Protein AF-A0A7U9T0L5-F1 (afdb_monomer)

Nearest PDB structures (foldseek):
  3fdg-assembly1_A  TM=8.791E-01  e=2.068E-03  Cereibacter sphaeroides 2.4.1
  3fdg-assembly1_B  TM=8.779E-01  e=5.090E-03  Cereibacter sphaeroides 2.4.1
  3ly0-assembly1_A  TM=8.665E-01  e=7.021E-03  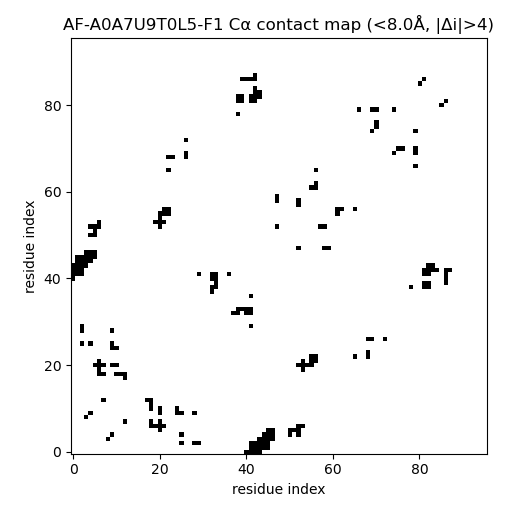Cereibacter sphaeroides 2.4.1
  2rag-assembly1_A  TM=9.110E-01  e=9.814E-02  Caulobacter vibrioides CB15
  5w3z-assembly2_B  TM=6.930E-01  e=1.560E+00  Saccharolobus solfataricus

Mean predicted aligned error: 2.47 Å

Sequence (96 aa):
MGLNYCADFLEEVPVLEKNPGTVAAVVRHARHIADVGGIEVLGLGSDFDGIDTHEELPGAQSMERLWEELHRAGFTQGQLDKIFYENVLRLYRDTL

Solvent-accessible surface area (backbone atoms only — not comparable to full-atom values): 5627 Å² total; per-residue (Å²): 88,58,50,62,62,43,24,78,80,57,52,92,66,63,90,93,57,82,64,68,46,50,61,67,40,54,43,53,49,53,48,51,48,31,73,75,65,34,64,75,44,40,26,73,32,59,52,79,96,75,53,78,63,27,88,70,48,70,48,81,87,31,51,64,59,54,51,50,52,36,40,76,70,69,45,49,70,75,55,47,47,26,28,75,43,49,33,53,53,49,51,48,70,78,74,108

Secondary structure (DSSP, 8-state):
-EEP--HHHH----TTPPP---HHHHHHHHHHHHHHH-GGG-EE---TTTS--BTTB-SGGGHHHHHHHHHHTT--HHHHHIIIIIHHHHHHHHH-

pLDDT: mean 96.81, std 2.26, range [87.88, 98.81]

Structure (mmCIF, N/CA/C/O backbone):
data_AF-A0A7U9T0L5-F1
#
_entry.id   AF-A0A7U9T0L5-F1
#
loop_
_atom_site.group_PDB
_atom_site.id
_atom_site.type_symbol
_atom_site.label_atom_id
_atom_site.label_alt_id
_atom_site.label_comp_id
_atom_site.label_asym_id
_atom_site.label_entity_id
_atom_site.label_seq_id
_atom_site.pdbx_PDB_ins_code
_atom_site.Cartn_x
_atom_site.Cartn_y
_atom_site.Cartn_z
_atom_site.occupancy
_atom_site.B_iso_or_equiv
_atom_site.auth_seq_id
_atom_site.auth_comp_id
_atom_site.auth_asym_id
_atom_site.auth_atom_id
_atom_site.pdbx_PDB_model_num
ATOM 1 N N . MET A 1 1 ? -7.816 -7.566 4.731 1.00 93.56 1 MET A N 1
ATOM 2 C CA . MET A 1 1 ? -6.848 -7.983 3.697 1.00 93.56 1 MET A CA 1
ATOM 3 C C . MET A 1 1 ? -5.552 -7.233 3.945 1.00 93.56 1 MET A C 1
ATOM 5 O O . MET A 1 1 ? -5.619 -6.027 4.130 1.00 93.56 1 MET A O 1
ATOM 9 N N . GLY A 1 2 ? -4.412 -7.925 3.989 1.00 97.38 2 GLY A N 1
ATOM 10 C CA . GLY A 1 2 ? -3.094 -7.280 3.989 1.00 97.38 2 GLY A CA 1
ATOM 11 C C . GLY A 1 2 ? -2.559 -7.198 2.561 1.00 97.38 2 GLY A C 1
ATOM 12 O O . GLY A 1 2 ? -2.534 -8.220 1.879 1.00 97.38 2 GLY A O 1
ATOM 13 N N . LEU A 1 3 ? -2.184 -6.006 2.098 1.00 98.06 3 LEU A N 1
ATOM 14 C CA . LEU A 1 3 ? -1.589 -5.808 0.775 1.00 98.06 3 LEU A CA 1
ATOM 15 C C . LEU A 1 3 ? -0.108 -6.212 0.788 1.00 98.06 3 LEU A C 1
ATOM 17 O O . LEU A 1 3 ? 0.679 -5.589 1.501 1.00 98.06 3 LEU A O 1
ATOM 21 N N . ASN A 1 4 ? 0.238 -7.231 -0.003 1.00 97.69 4 ASN A N 1
ATOM 22 C CA . ASN A 1 4 ? 1.601 -7.746 -0.168 1.00 97.69 4 ASN A CA 1
ATOM 23 C C . ASN A 1 4 ? 2.413 -6.882 -1.150 1.00 97.69 4 ASN A C 1
ATOM 25 O O . ASN A 1 4 ? 1.856 -6.358 -2.114 1.00 97.69 4 ASN A O 1
ATOM 29 N N . TYR A 1 5 ? 3.711 -6.698 -0.883 1.00 97.44 5 TYR A N 1
ATOM 30 C CA . TYR A 1 5 ? 4.605 -5.848 -1.684 1.00 97.44 5 TYR A CA 1
ATOM 31 C C . TYR A 1 5 ? 5.407 -6.627 -2.740 1.00 97.44 5 TYR A C 1
ATOM 33 O O . TYR A 1 5 ? 6.206 -6.034 -3.463 1.00 97.44 5 TYR A O 1
ATOM 41 N N . CYS A 1 6 ? 5.203 -7.942 -2.850 1.00 96.44 6 CYS A N 1
ATOM 42 C CA . CYS A 1 6 ? 5.824 -8.787 -3.862 1.00 96.44 6 CYS A CA 1
ATOM 43 C C . CYS A 1 6 ? 5.440 -8.301 -5.258 1.00 96.44 6 CYS A C 1
ATOM 45 O O . CYS A 1 6 ? 4.261 -8.281 -5.615 1.00 96.44 6 CYS A O 1
ATOM 47 N N . ALA A 1 7 ? 6.444 -7.936 -6.054 1.00 96.19 7 ALA A N 1
ATOM 48 C CA . ALA A 1 7 ? 6.244 -7.390 -7.389 1.00 96.19 7 ALA A CA 1
ATOM 49 C C . ALA A 1 7 ? 5.390 -8.323 -8.271 1.00 96.19 7 ALA A C 1
ATOM 51 O O . ALA A 1 7 ? 4.466 -7.860 -8.940 1.00 96.19 7 ALA A O 1
ATOM 52 N N . ASP A 1 8 ? 5.613 -9.636 -8.170 1.00 95.12 8 ASP A N 1
ATOM 53 C CA . ASP A 1 8 ? 4.906 -10.668 -8.940 1.00 95.12 8 ASP A CA 1
ATOM 54 C C . ASP A 1 8 ? 3.409 -10.792 -8.597 1.00 95.12 8 ASP A C 1
ATOM 56 O O . ASP A 1 8 ? 2.646 -11.372 -9.367 1.00 95.12 8 ASP A O 1
ATOM 60 N N . PHE A 1 9 ? 2.955 -10.234 -7.469 1.00 95.88 9 PHE A N 1
ATOM 61 C CA . PHE A 1 9 ? 1.526 -10.141 -7.138 1.00 95.88 9 PHE A CA 1
ATOM 62 C C . PHE A 1 9 ? 0.886 -8.834 -7.619 1.00 95.88 9 PHE A C 1
ATOM 64 O O . PHE A 1 9 ? -0.340 -8.703 -7.599 1.00 95.88 9 PHE A O 1
ATOM 71 N N . LEU A 1 10 ? 1.699 -7.857 -8.024 1.00 96.31 10 LEU A N 1
ATOM 72 C CA . LEU A 1 10 ? 1.254 -6.497 -8.310 1.00 96.31 10 LEU A CA 1
ATOM 73 C C . LEU A 1 10 ? 1.156 -6.204 -9.806 1.00 96.31 10 LEU A C 1
ATOM 75 O O . LEU A 1 10 ? 0.260 -5.465 -10.222 1.00 96.31 10 LEU A O 1
ATOM 79 N N . GLU A 1 11 ? 2.047 -6.767 -10.617 1.00 95.06 11 GLU A N 1
ATOM 80 C CA . GLU A 1 11 ? 2.006 -6.615 -12.071 1.00 95.06 11 GLU A CA 1
ATOM 81 C C . GLU A 1 11 ? 2.287 -7.929 -12.794 1.00 95.06 11 GLU A C 1
ATOM 83 O O . GLU A 1 11 ? 3.093 -8.748 -12.355 1.00 95.06 11 GLU A O 1
ATOM 88 N N . GLU A 1 12 ? 1.638 -8.094 -13.943 1.00 94.06 12 GLU A N 1
ATOM 89 C CA . GLU A 1 12 ? 1.951 -9.162 -14.881 1.00 94.06 12 GLU A CA 1
ATOM 90 C C . GLU A 1 12 ? 3.101 -8.719 -15.788 1.00 94.06 12 GLU A C 1
ATOM 92 O O . GLU A 1 12 ? 3.047 -7.656 -16.409 1.00 94.06 12 GLU A O 1
ATOM 97 N N . VAL A 1 13 ? 4.127 -9.559 -15.893 1.00 93.56 13 VAL A N 1
ATOM 98 C CA . VAL A 1 13 ? 5.249 -9.386 -16.822 1.00 93.56 13 VAL A CA 1
ATOM 99 C C . VAL A 1 13 ? 5.379 -10.624 -17.712 1.00 93.56 13 VAL A C 1
ATOM 101 O O . VAL A 1 13 ? 4.883 -11.697 -17.347 1.00 93.56 13 VAL A O 1
ATOM 104 N N . PRO A 1 14 ? 6.013 -10.518 -18.895 1.00 95.19 14 PRO A N 1
ATOM 105 C CA . PRO A 1 14 ? 6.270 -11.677 -19.736 1.00 95.19 14 PRO A CA 1
ATOM 106 C C . PRO A 1 14 ? 7.000 -12.795 -18.984 1.00 95.19 14 PRO A C 1
ATOM 108 O O . PRO A 1 14 ? 7.829 -12.565 -18.104 1.00 95.19 14 PRO A O 1
ATOM 111 N N . VAL A 1 15 ? 6.704 -14.037 -19.363 1.00 87.88 15 VAL A N 1
ATOM 112 C CA . VAL A 1 15 ? 7.331 -15.223 -18.771 1.00 87.88 15 VAL A CA 1
ATOM 113 C C . VAL A 1 15 ? 8.856 -15.134 -18.937 1.00 87.88 15 VAL A C 1
ATOM 115 O O . VAL A 1 15 ? 9.333 -14.891 -20.043 1.00 87.88 15 VAL A O 1
ATOM 118 N N . LEU A 1 16 ? 9.601 -15.389 -17.852 1.00 88.31 16 LEU A N 1
ATOM 119 C CA . LEU A 1 16 ? 11.068 -15.256 -17.717 1.00 88.31 16 LEU A CA 1
ATOM 120 C C . LEU A 1 16 ? 11.609 -13.826 -17.538 1.00 88.31 16 LEU A C 1
ATOM 122 O O . LEU A 1 16 ? 12.819 -13.674 -17.366 1.00 88.31 16 LEU A O 1
ATOM 126 N N . GLU A 1 17 ? 10.763 -12.796 -17.526 1.00 93.44 17 GLU A N 1
ATOM 127 C CA . GLU A 1 17 ? 11.185 -11.446 -17.146 1.00 93.44 17 GLU A CA 1
ATOM 128 C C . GLU A 1 17 ? 11.031 -11.230 -15.638 1.00 93.44 17 GLU A C 1
ATOM 130 O O . GLU A 1 17 ? 10.067 -11.679 -15.020 1.00 93.44 17 GLU A O 1
ATOM 135 N N . LYS A 1 18 ? 12.005 -10.542 -15.029 1.00 90.94 18 LYS A N 1
ATOM 136 C CA . LYS A 1 18 ? 11.919 -10.152 -13.619 1.00 90.94 18 LYS A CA 1
ATOM 137 C C . LYS A 1 18 ? 11.007 -8.939 -13.498 1.00 90.94 18 LYS A C 1
ATOM 139 O O . LYS A 1 18 ? 11.260 -7.923 -14.144 1.00 90.94 18 LYS A O 1
ATOM 144 N N . ASN A 1 19 ? 10.014 -9.012 -12.617 1.00 94.44 19 ASN A N 1
ATOM 145 C CA . ASN A 1 19 ? 9.193 -7.856 -12.306 1.00 94.44 19 ASN A CA 1
ATOM 146 C C . ASN A 1 19 ? 10.020 -6.807 -11.532 1.00 94.44 19 ASN A C 1
ATOM 148 O O . ASN A 1 19 ? 10.579 -7.132 -10.479 1.00 94.44 19 ASN A O 1
ATOM 152 N N . PRO A 1 20 ? 10.144 -5.563 -12.035 1.00 93.31 20 PRO A N 1
ATOM 153 C CA . PRO A 1 20 ? 10.954 -4.543 -11.378 1.00 93.31 20 PRO A CA 1
ATOM 154 C C . PRO A 1 20 ? 10.350 -4.058 -10.055 1.00 93.31 20 PRO A C 1
ATOM 156 O O . PRO A 1 20 ? 11.107 -3.597 -9.207 1.00 93.31 20 PRO A O 1
ATOM 159 N N . GLY A 1 21 ? 9.029 -4.175 -9.869 1.00 95.06 21 GLY A N 1
ATOM 160 C CA . GLY A 1 21 ? 8.308 -3.661 -8.704 1.00 95.06 21 GLY A CA 1
ATOM 161 C C . GLY A 1 21 ? 8.291 -2.129 -8.630 1.00 95.06 21 GLY A C 1
ATOM 162 O O . GLY A 1 21 ? 9.317 -1.458 -8.738 1.00 95.06 21 GLY A O 1
ATOM 163 N N . THR A 1 22 ? 7.116 -1.536 -8.412 1.00 96.69 22 THR A N 1
ATOM 164 C CA . THR A 1 22 ? 6.981 -0.078 -8.251 1.00 96.69 22 THR A CA 1
ATOM 165 C C . THR A 1 22 ? 6.015 0.262 -7.124 1.00 96.69 22 THR A C 1
ATOM 167 O O . THR A 1 22 ? 5.021 -0.434 -6.909 1.00 96.69 22 THR A O 1
ATOM 170 N N . VAL A 1 23 ? 6.256 1.378 -6.429 1.00 97.69 23 VAL A N 1
ATOM 171 C CA . VAL A 1 23 ? 5.298 1.915 -5.448 1.00 97.69 23 VAL A CA 1
ATOM 172 C C . VAL A 1 23 ? 3.982 2.247 -6.143 1.00 97.69 23 VAL A C 1
ATOM 174 O O . VAL A 1 23 ? 2.911 2.016 -5.587 1.00 97.69 23 VAL A O 1
ATOM 177 N N . ALA A 1 24 ? 4.041 2.716 -7.392 1.00 97.88 24 ALA A N 1
ATOM 178 C CA . ALA A 1 24 ? 2.853 2.970 -8.195 1.00 97.88 24 ALA A CA 1
ATOM 179 C C . ALA A 1 24 ? 1.972 1.715 -8.343 1.00 97.88 24 ALA A C 1
ATOM 181 O O . ALA A 1 24 ? 0.749 1.826 -8.267 1.00 97.88 24 ALA A O 1
ATOM 182 N N . ALA A 1 25 ? 2.558 0.523 -8.506 1.00 98.00 25 ALA A N 1
ATOM 183 C CA . ALA A 1 25 ? 1.806 -0.730 -8.550 1.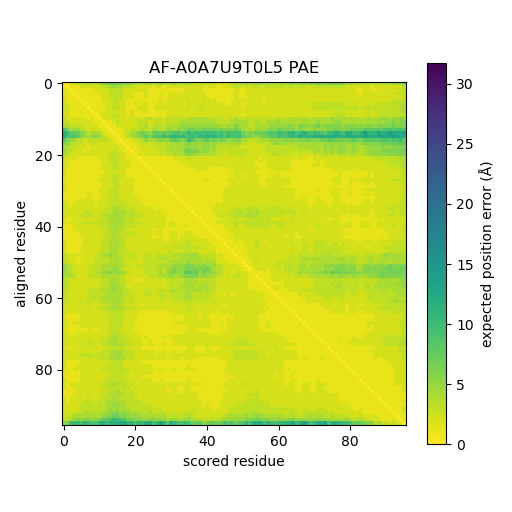00 98.00 25 ALA A CA 1
ATOM 184 C C . ALA A 1 25 ? 1.109 -1.035 -7.217 1.00 98.00 25 ALA A C 1
ATOM 186 O O . ALA A 1 25 ? -0.093 -1.310 -7.209 1.00 98.00 25 ALA A O 1
ATOM 187 N N . VAL A 1 26 ? 1.821 -0.888 -6.093 1.00 98.25 26 VAL A N 1
ATOM 188 C CA . VAL A 1 26 ? 1.248 -1.029 -4.740 1.00 98.25 26 VAL A CA 1
ATOM 189 C C . VAL A 1 26 ? 0.063 -0.076 -4.558 1.00 98.25 26 VAL A C 1
ATOM 191 O O . VAL A 1 26 ? -1.015 -0.486 -4.134 1.00 98.25 26 VAL A O 1
ATOM 194 N N . VAL A 1 27 ? 0.226 1.192 -4.943 1.00 98.56 27 VAL A N 1
ATOM 195 C CA . VAL A 1 27 ? -0.812 2.226 -4.842 1.00 98.56 27 VAL A CA 1
ATOM 196 C C . VAL A 1 27 ? -2.034 1.896 -5.704 1.00 98.56 27 VAL A C 1
ATOM 198 O O . VAL A 1 27 ? -3.165 2.073 -5.246 1.00 98.56 27 VAL A O 1
ATOM 201 N N . ARG A 1 28 ? -1.847 1.380 -6.928 1.00 98.38 28 ARG A N 1
ATOM 202 C CA . ARG A 1 28 ? -2.965 0.953 -7.791 1.00 98.38 28 ARG A CA 1
ATOM 203 C C . ARG A 1 28 ? -3.758 -0.193 -7.168 1.00 98.38 28 ARG A C 1
ATOM 205 O O . ARG A 1 28 ? -4.987 -0.150 -7.185 1.00 98.38 28 ARG A O 1
ATOM 212 N N . HIS A 1 29 ? -3.081 -1.177 -6.578 1.00 98.44 29 HIS A N 1
ATOM 213 C CA . HIS A 1 29 ? -3.745 -2.267 -5.858 1.00 98.44 29 HIS A CA 1
ATOM 214 C C . HIS A 1 29 ? -4.461 -1.771 -4.604 1.00 98.44 29 HIS A C 1
ATOM 216 O O . HIS A 1 29 ? -5.627 -2.103 -4.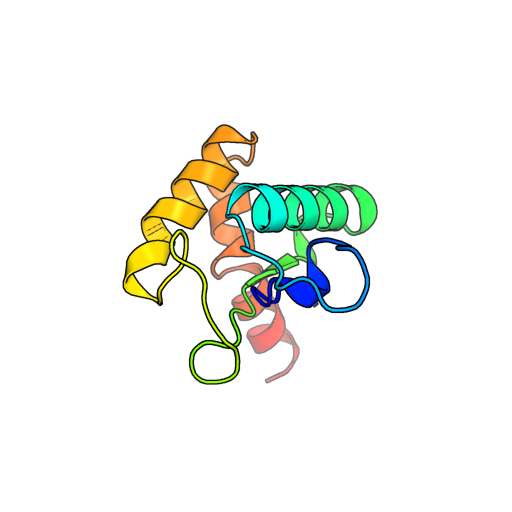403 1.00 98.44 29 HIS A O 1
ATOM 222 N N . ALA A 1 30 ? -3.827 -0.908 -3.806 1.00 98.56 30 ALA A N 1
ATOM 223 C CA . ALA A 1 30 ? -4.461 -0.277 -2.649 1.00 98.56 30 ALA A CA 1
ATOM 224 C C . ALA A 1 30 ? -5.747 0.466 -3.043 1.00 98.56 30 ALA A C 1
ATOM 226 O O . ALA A 1 30 ? -6.779 0.314 -2.387 1.00 98.56 30 ALA A O 1
ATOM 227 N N . ARG A 1 31 ? -5.707 1.229 -4.144 1.00 98.44 31 ARG A N 1
ATOM 228 C CA . ARG A 1 31 ? -6.874 1.922 -4.700 1.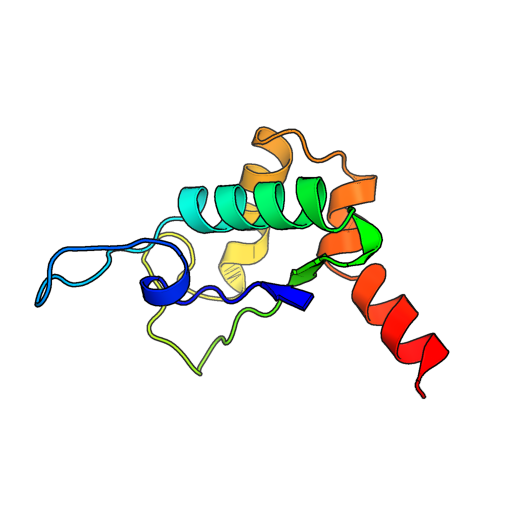00 98.44 31 ARG A CA 1
ATOM 229 C C . ARG A 1 31 ? -7.971 0.939 -5.091 1.00 98.44 31 ARG A C 1
ATOM 231 O O . ARG A 1 31 ? -9.090 1.080 -4.616 1.00 98.44 31 ARG A O 1
ATOM 238 N N . HIS A 1 32 ? -7.644 -0.086 -5.874 1.00 98.31 32 HIS A N 1
ATOM 239 C CA . HIS A 1 32 ? -8.617 -1.091 -6.297 1.00 98.31 32 HIS A CA 1
ATOM 240 C C . HIS A 1 32 ? -9.279 -1.806 -5.107 1.00 98.31 32 HIS A C 1
ATOM 242 O O . HIS A 1 32 ? -10.502 -1.924 -5.061 1.00 98.31 32 HIS A O 1
ATOM 248 N N . ILE A 1 33 ? -8.491 -2.229 -4.112 1.00 98.50 33 ILE A N 1
ATOM 249 C CA . ILE A 1 33 ? -9.003 -2.886 -2.902 1.00 98.50 33 ILE A CA 1
ATOM 250 C C . ILE A 1 33 ? -9.934 -1.946 -2.131 1.00 98.50 33 ILE A C 1
ATOM 252 O O . ILE A 1 33 ? -11.006 -2.370 -1.704 1.00 98.50 33 ILE A O 1
ATOM 256 N N . ALA A 1 34 ? -9.553 -0.676 -1.967 1.00 98.19 34 ALA A N 1
ATOM 257 C CA . ALA A 1 34 ? -10.381 0.308 -1.277 1.00 98.19 34 ALA A CA 1
ATOM 258 C C . ALA A 1 34 ? -11.677 0.627 -2.043 1.00 98.19 34 ALA A C 1
ATOM 260 O O . ALA A 1 34 ? -12.717 0.810 -1.413 1.00 98.19 34 ALA A O 1
ATOM 261 N N . ASP A 1 35 ? -11.634 0.668 -3.376 1.00 98.12 35 ASP A N 1
ATOM 262 C CA . ASP A 1 35 ? -12.789 0.993 -4.217 1.00 98.12 35 ASP A CA 1
ATOM 263 C C . ASP A 1 35 ? -13.796 -0.168 -4.286 1.00 98.12 35 ASP A C 1
ATOM 265 O O . ASP A 1 35 ? -15.005 0.061 -4.288 1.00 98.12 35 ASP A O 1
ATOM 269 N N . VAL A 1 36 ? -13.318 -1.418 -4.306 1.00 98.44 36 VAL A N 1
ATOM 270 C CA . VAL A 1 36 ? -14.173 -2.617 -4.372 1.00 98.44 36 VAL A CA 1
ATOM 271 C C . VAL A 1 36 ? -14.618 -3.082 -2.984 1.00 98.44 36 VAL A C 1
ATOM 273 O O . VAL A 1 36 ? -15.786 -3.408 -2.781 1.00 98.44 36 VAL A O 1
ATOM 276 N N . GLY A 1 37 ? -13.691 -3.144 -2.028 1.00 97.44 37 GLY A N 1
ATOM 277 C CA . GLY A 1 37 ? -13.919 -3.693 -0.689 1.00 97.44 37 GLY A CA 1
ATOM 278 C C . GLY A 1 37 ? -14.239 -2.650 0.384 1.00 97.44 37 GLY A C 1
ATOM 279 O O . GLY A 1 37 ? -14.623 -3.017 1.494 1.00 97.44 37 GLY A O 1
ATOM 280 N N . GLY A 1 38 ? -14.091 -1.362 0.074 1.00 98.06 38 GLY A N 1
ATOM 281 C CA . GLY A 1 38 ? -14.187 -0.269 1.038 1.00 98.06 38 GLY A CA 1
ATOM 282 C C . GLY A 1 38 ? -12.878 -0.028 1.797 1.00 98.06 38 GLY A C 1
ATOM 283 O O . GLY A 1 38 ? -12.032 -0.906 1.946 1.00 98.06 38 GLY A O 1
ATOM 284 N N . ILE A 1 39 ? -12.707 1.181 2.337 1.00 98.44 39 ILE A N 1
ATOM 285 C CA . ILE A 1 39 ? -11.465 1.552 3.037 1.00 98.44 39 ILE A CA 1
ATOM 286 C C . ILE A 1 39 ? -11.193 0.706 4.292 1.00 98.44 39 ILE A C 1
ATOM 288 O O . ILE A 1 39 ? -10.045 0.531 4.682 1.00 98.44 39 ILE A O 1
ATOM 292 N N . GLU A 1 40 ? -12.232 0.152 4.918 1.00 98.12 40 GLU A N 1
ATOM 293 C CA . GLU A 1 40 ? -12.116 -0.580 6.184 1.00 98.12 40 GLU A CA 1
ATOM 294 C C . GLU A 1 40 ? -11.452 -1.957 6.040 1.00 98.12 40 GLU A C 1
ATOM 296 O O . GLU A 1 40 ? -11.035 -2.538 7.042 1.00 98.12 40 GLU A O 1
ATOM 301 N N . VAL A 1 41 ? -11.367 -2.514 4.825 1.00 97.94 41 VAL A N 1
ATOM 302 C CA . VAL A 1 41 ? -10.852 -3.881 4.627 1.00 97.94 41 VAL A CA 1
ATOM 303 C C . VAL A 1 41 ? -9.361 -3.933 4.305 1.00 97.94 41 VAL A C 1
ATOM 305 O O . VAL A 1 41 ? -8.777 -5.020 4.346 1.00 97.94 41 VAL A O 1
ATOM 308 N N . LEU A 1 42 ? -8.746 -2.794 3.982 1.00 98.62 42 LEU A N 1
ATOM 309 C CA . LEU A 1 42 ? -7.350 -2.707 3.564 1.00 98.62 42 LEU A CA 1
ATOM 310 C C . LEU A 1 42 ? -6.425 -2.455 4.760 1.00 98.62 42 LEU A C 1
ATOM 312 O O . LEU A 1 42 ? -6.573 -1.467 5.470 1.00 98.62 42 LEU A O 1
ATOM 316 N N . GLY A 1 43 ? -5.437 -3.321 4.944 1.00 98.38 43 GLY A N 1
ATOM 317 C CA . GLY A 1 43 ? -4.268 -3.082 5.785 1.00 98.38 43 GLY A CA 1
ATOM 318 C C . GLY A 1 43 ? -2.979 -3.346 5.010 1.00 98.38 43 GLY A C 1
ATOM 319 O O . GLY A 1 43 ? -3.006 -3.875 3.896 1.00 98.38 43 GLY A O 1
ATOM 320 N N . LEU A 1 44 ? -1.842 -3.002 5.605 1.00 98.19 44 LEU A N 1
ATOM 321 C CA . LEU A 1 44 ? -0.524 -3.299 5.043 1.00 98.19 44 LEU A CA 1
ATOM 322 C C . LEU A 1 44 ? -0.078 -4.716 5.423 1.00 98.19 44 LEU A C 1
ATOM 324 O O . LEU A 1 44 ? -0.279 -5.152 6.554 1.00 98.19 44 LEU A O 1
ATOM 328 N N . GLY A 1 45 ? 0.519 -5.437 4.477 1.00 97.38 45 GLY A N 1
ATOM 329 C CA . GLY A 1 45 ? 1.028 -6.792 4.680 1.00 97.38 45 GLY A CA 1
ATOM 330 C C . GLY A 1 45 ? 2.333 -6.989 3.927 1.00 97.38 45 GLY A C 1
ATOM 331 O O . GLY A 1 45 ? 2.367 -7.772 2.993 1.00 97.38 45 GLY A O 1
ATOM 332 N N . SER A 1 46 ? 3.374 -6.249 4.314 1.00 96.56 46 SER A N 1
ATOM 333 C CA . SER A 1 46 ? 4.580 -6.044 3.499 1.00 96.56 46 SER A CA 1
ATOM 334 C C . SER A 1 46 ? 5.296 -7.308 3.043 1.00 96.56 46 SER A C 1
ATOM 336 O O . SER A 1 46 ? 5.873 -7.300 1.961 1.00 96.56 46 SER A O 1
ATOM 338 N N . ASP A 1 47 ? 5.283 -8.351 3.877 1.00 96.69 47 ASP A N 1
ATOM 339 C CA . ASP A 1 47 ? 6.095 -9.558 3.695 1.00 96.69 47 ASP A CA 1
ATOM 340 C C . ASP A 1 47 ? 7.608 -9.256 3.654 1.00 96.69 47 ASP A C 1
ATOM 342 O O . ASP A 1 47 ? 8.391 -9.940 2.999 1.00 96.69 47 ASP A O 1
ATOM 346 N N . PHE A 1 48 ? 8.038 -8.193 4.352 1.00 95.81 48 PHE A N 1
ATOM 347 C CA . PHE A 1 48 ? 9.464 -7.885 4.507 1.00 95.81 48 PHE A CA 1
ATOM 348 C C . PHE A 1 48 ? 10.216 -9.083 5.102 1.00 95.81 48 PHE A C 1
ATOM 350 O O . PHE A 1 48 ? 9.685 -9.786 5.960 1.00 95.81 48 PHE A O 1
ATOM 357 N N . ASP A 1 49 ? 11.444 -9.301 4.624 1.00 95.12 49 ASP A N 1
ATOM 358 C CA . ASP A 1 49 ? 12.275 -10.490 4.878 1.00 95.12 49 ASP A CA 1
ATOM 359 C C . ASP A 1 49 ? 11.692 -11.824 4.348 1.00 95.12 49 ASP A C 1
ATOM 361 O O . ASP A 1 49 ? 12.339 -12.865 4.476 1.00 95.12 49 ASP A O 1
ATOM 365 N N . GLY A 1 50 ? 10.510 -11.803 3.716 1.00 95.88 50 GLY A N 1
ATOM 366 C CA . GLY A 1 50 ? 9.859 -12.947 3.064 1.00 95.88 50 GLY A CA 1
ATOM 367 C C . GLY A 1 50 ? 9.856 -12.900 1.529 1.00 95.88 50 GLY A C 1
ATOM 368 O O . GLY A 1 50 ? 9.651 -13.931 0.890 1.00 95.88 50 GLY A O 1
ATOM 369 N N . ILE A 1 51 ? 10.121 -11.733 0.932 1.00 94.88 51 ILE A N 1
ATOM 370 C CA . ILE A 1 51 ? 10.119 -11.496 -0.523 1.00 94.88 51 ILE A CA 1
ATOM 371 C C . ILE A 1 51 ? 11.391 -10.779 -0.985 1.00 94.88 51 ILE A C 1
ATOM 373 O O . ILE A 1 51 ? 12.039 -10.072 -0.210 1.00 94.88 51 ILE A O 1
ATOM 377 N N . ASP A 1 52 ? 11.685 -10.870 -2.283 1.00 91.94 52 ASP A N 1
ATOM 378 C CA . ASP A 1 52 ? 12.618 -9.949 -2.932 1.00 91.94 52 ASP A CA 1
ATOM 379 C C . ASP A 1 52 ? 11.970 -8.558 -3.018 1.00 91.94 52 ASP A C 1
ATOM 381 O O . ASP A 1 52 ? 11.024 -8.338 -3.780 1.00 91.94 52 ASP A O 1
ATOM 385 N N . THR A 1 53 ? 12.469 -7.608 -2.225 1.00 93.38 53 THR A N 1
ATOM 386 C CA . THR A 1 53 ? 12.035 -6.209 -2.299 1.00 93.38 53 THR A CA 1
ATOM 387 C C . THR A 1 53 ? 12.568 -5.522 -3.562 1.00 93.38 53 THR A C 1
ATOM 389 O O . THR A 1 53 ? 13.428 -6.043 -4.278 1.00 93.38 53 THR A O 1
ATOM 392 N N . HIS A 1 54 ? 12.047 -4.331 -3.857 1.00 93.25 54 HIS A N 1
ATOM 393 C CA . HIS A 1 54 ? 12.432 -3.547 -5.031 1.00 93.25 54 HIS A CA 1
ATOM 394 C C . HIS A 1 54 ? 13.011 -2.186 -4.639 1.00 93.25 54 HIS A C 1
ATOM 396 O O . HIS A 1 54 ? 12.843 -1.722 -3.513 1.00 93.25 54 HIS A O 1
ATOM 402 N N . GLU A 1 55 ? 13.686 -1.524 -5.581 1.00 93.56 55 GLU A N 1
ATOM 403 C CA . GLU A 1 55 ? 14.444 -0.285 -5.342 1.00 93.56 55 GLU A CA 1
ATOM 404 C C . GLU A 1 55 ? 13.603 0.850 -4.740 1.00 93.56 55 GLU A C 1
ATOM 406 O O . GLU A 1 55 ? 14.115 1.694 -4.003 1.00 93.56 55 GLU A O 1
ATOM 411 N N . GLU A 1 56 ? 12.298 0.872 -5.015 1.00 94.81 56 GLU A N 1
ATOM 412 C CA . GLU A 1 56 ? 11.421 1.911 -4.483 1.00 94.81 56 GLU A CA 1
ATOM 413 C C . GLU A 1 56 ? 10.880 1.621 -3.075 1.00 94.81 56 GLU A C 1
ATOM 415 O O . GLU A 1 56 ? 10.562 2.567 -2.352 1.00 94.81 56 GLU A O 1
ATOM 420 N N . LEU A 1 57 ? 10.822 0.345 -2.673 1.00 95.25 57 LEU A N 1
ATOM 421 C CA . LEU A 1 57 ? 10.458 -0.119 -1.327 1.00 95.25 57 LEU A CA 1
ATOM 422 C C . LEU A 1 57 ? 11.481 -1.141 -0.801 1.00 95.25 57 LEU A C 1
ATOM 424 O O . LEU A 1 57 ? 11.119 -2.287 -0.533 1.00 95.25 57 LEU A O 1
ATOM 428 N N . PRO A 1 58 ? 12.759 -0.754 -0.624 1.00 95.25 58 PRO A N 1
ATOM 429 C CA . PRO A 1 58 ? 13.818 -1.674 -0.214 1.00 95.25 58 PRO A CA 1
ATOM 430 C C . PRO A 1 58 ? 13.609 -2.266 1.185 1.00 95.25 58 PRO A C 1
ATOM 432 O O . PRO A 1 58 ? 14.192 -3.303 1.491 1.00 95.25 58 PRO A O 1
ATOM 435 N N . GLY A 1 59 ? 12.807 -1.625 2.039 1.00 96.31 59 GLY A N 1
ATOM 436 C CA . GLY A 1 59 ? 12.504 -2.117 3.380 1.00 96.31 59 GLY A CA 1
ATOM 437 C C . GLY A 1 59 ? 11.618 -1.169 4.187 1.00 96.31 59 GLY A C 1
ATOM 438 O O . GLY A 1 59 ? 11.035 -0.219 3.659 1.00 96.31 59 GLY A O 1
ATOM 439 N N . ALA A 1 60 ? 11.540 -1.409 5.497 1.00 96.50 60 ALA A N 1
ATOM 440 C CA . ALA A 1 60 ? 10.686 -0.652 6.416 1.00 96.50 60 ALA A CA 1
ATOM 441 C C . ALA A 1 60 ? 11.033 0.848 6.515 1.00 96.50 60 ALA A C 1
ATOM 443 O O . ALA A 1 60 ? 10.178 1.662 6.857 1.00 96.50 60 ALA A O 1
ATOM 444 N N . GLN A 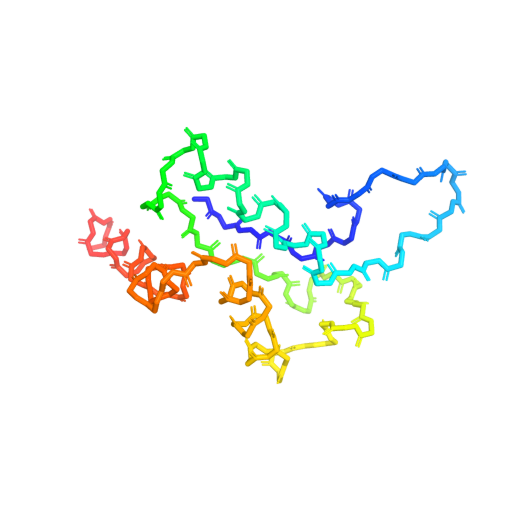1 61 ? 12.257 1.248 6.166 1.00 96.31 61 GLN A N 1
ATOM 445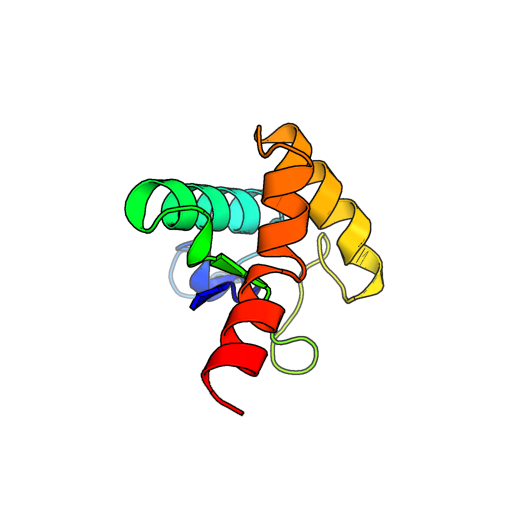 C CA . GLN A 1 61 ? 12.652 2.655 6.056 1.00 96.31 61 GLN A CA 1
ATOM 446 C C . GLN A 1 61 ? 11.876 3.417 4.969 1.00 96.31 61 GLN A C 1
ATOM 448 O O . GLN A 1 61 ? 11.842 4.642 4.980 1.00 96.31 61 GLN A O 1
ATOM 453 N N . SER A 1 62 ? 11.248 2.707 4.029 1.00 96.19 62 SER A N 1
ATOM 454 C CA . SER A 1 62 ? 10.540 3.287 2.882 1.00 96.19 62 SER A CA 1
ATOM 455 C C . SER A 1 62 ? 9.047 3.513 3.133 1.00 96.19 62 SER A C 1
ATOM 457 O O . SER A 1 62 ? 8.323 3.910 2.223 1.00 96.19 62 SER A O 1
ATOM 459 N N . MET A 1 63 ? 8.566 3.285 4.357 1.00 97.31 63 MET A N 1
ATOM 460 C CA . MET A 1 63 ? 7.141 3.411 4.683 1.00 97.31 63 MET A CA 1
ATOM 461 C C . MET A 1 63 ? 6.625 4.852 4.573 1.0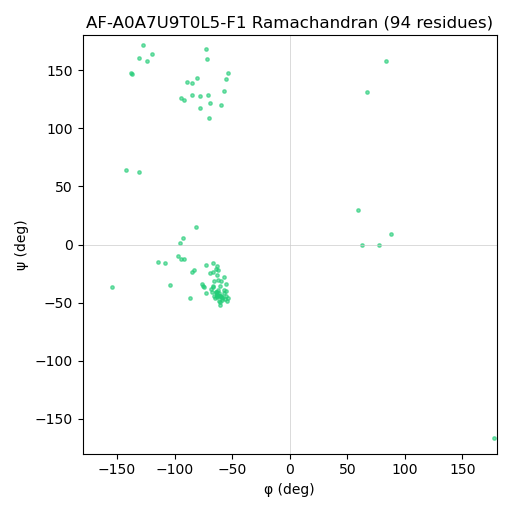0 97.31 63 MET A C 1
ATOM 463 O O . MET A 1 63 ? 5.477 5.047 4.180 1.00 97.31 63 MET A O 1
ATOM 467 N N . GLU A 1 64 ? 7.468 5.855 4.840 1.00 97.44 64 GLU A N 1
ATOM 468 C CA . GLU A 1 64 ? 7.127 7.269 4.612 1.00 97.44 64 GLU A CA 1
ATOM 469 C C . GLU A 1 64 ? 6.888 7.548 3.122 1.00 97.44 64 GLU A C 1
ATOM 471 O O . GLU A 1 64 ? 5.876 8.139 2.757 1.00 97.44 64 GLU A O 1
ATOM 476 N N . ARG A 1 65 ? 7.740 7.009 2.239 1.00 97.69 65 ARG A N 1
ATOM 477 C CA . ARG A 1 65 ? 7.545 7.106 0.785 1.00 97.69 65 ARG A CA 1
ATOM 478 C C . ARG A 1 65 ? 6.223 6.471 0.351 1.00 97.69 65 ARG A C 1
ATOM 480 O O . ARG A 1 65 ? 5.499 7.063 -0.442 1.00 97.69 65 ARG A O 1
ATOM 487 N N . LEU A 1 66 ? 5.886 5.286 0.868 1.00 98.25 66 LEU A N 1
ATOM 488 C CA . LEU A 1 66 ? 4.605 4.642 0.554 1.00 98.25 66 LEU A CA 1
ATOM 489 C C . LEU A 1 66 ? 3.416 5.500 1.008 1.00 98.25 66 LEU A C 1
ATOM 491 O O . LEU A 1 66 ? 2.437 5.632 0.274 1.00 98.25 66 LEU A O 1
ATOM 495 N N . TRP A 1 67 ? 3.508 6.092 2.201 1.00 98.62 67 TRP A N 1
ATOM 496 C CA . TRP A 1 67 ? 2.486 6.998 2.720 1.00 98.62 67 TRP A CA 1
ATOM 497 C C . TRP A 1 67 ? 2.287 8.197 1.787 1.00 98.62 67 TRP A C 1
ATOM 499 O O . TRP A 1 67 ? 1.155 8.494 1.405 1.00 98.62 67 TRP A O 1
ATOM 509 N N . GLU A 1 68 ? 3.379 8.841 1.363 1.00 98.56 68 GLU A N 1
ATOM 510 C CA . GLU A 1 68 ? 3.330 9.990 0.456 1.00 98.56 68 GLU A CA 1
ATOM 511 C C . GLU A 1 68 ? 2.697 9.640 -0.890 1.00 98.56 68 GLU A C 1
ATOM 513 O O . GLU A 1 68 ? 1.857 10.389 -1.385 1.00 98.56 68 GLU A O 1
ATOM 518 N N . GLU A 1 69 ? 3.063 8.504 -1.484 1.00 98.50 69 GLU A N 1
ATOM 519 C CA . GLU A 1 69 ? 2.528 8.088 -2.782 1.00 98.50 69 GLU A CA 1
ATOM 520 C C . GLU A 1 69 ? 1.038 7.724 -2.707 1.00 98.50 69 GLU A C 1
ATOM 522 O O . GLU A 1 69 ? 0.259 8.100 -3.586 1.00 98.50 69 GLU A O 1
ATOM 527 N N . LEU A 1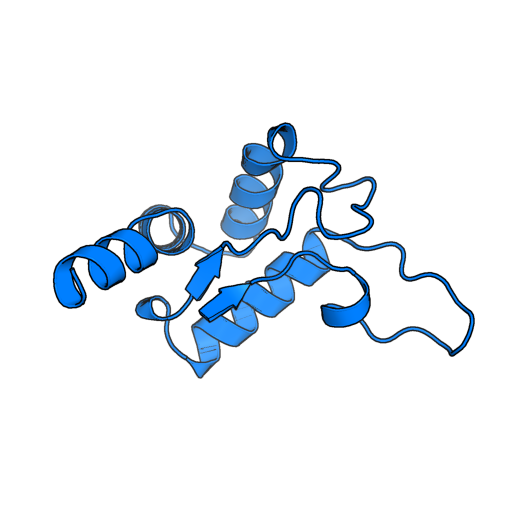 70 ? 0.592 7.081 -1.623 1.00 98.69 70 LEU A N 1
ATOM 528 C CA . LEU A 1 70 ? -0.837 6.866 -1.382 1.00 98.69 70 LEU A CA 1
ATOM 529 C C . LEU A 1 70 ? -1.574 8.202 -1.181 1.00 98.69 70 LEU A C 1
ATOM 531 O O . LEU A 1 70 ? -2.667 8.396 -1.720 1.00 98.69 70 LEU A O 1
ATOM 535 N N . HIS A 1 71 ? -0.977 9.150 -0.455 1.00 98.69 71 HIS A N 1
ATOM 536 C CA . HIS A 1 71 ? -1.565 10.473 -0.271 1.00 98.69 71 HIS A CA 1
ATOM 537 C C . HIS A 1 71 ? -1.697 11.232 -1.601 1.00 98.69 71 HIS A C 1
ATOM 539 O O . HIS A 1 71 ? -2.767 11.760 -1.912 1.00 98.69 71 HIS A O 1
ATOM 545 N N . ARG A 1 72 ? -0.649 11.211 -2.437 1.00 98.44 72 ARG A N 1
ATOM 546 C CA . ARG A 1 72 ? -0.656 11.777 -3.800 1.00 98.44 72 ARG A CA 1
ATOM 547 C C . ARG A 1 72 ? -1.715 11.123 -4.689 1.00 98.44 72 ARG A C 1
ATOM 549 O O . ARG A 1 72 ? -2.306 11.799 -5.525 1.00 98.44 72 ARG A O 1
ATOM 556 N N . ALA A 1 73 ? -2.013 9.845 -4.465 1.00 97.88 73 ALA A N 1
ATOM 557 C CA . ALA A 1 73 ? -3.088 9.111 -5.133 1.00 97.88 73 ALA A CA 1
ATOM 558 C C . ALA A 1 73 ? -4.492 9.346 -4.534 1.00 97.88 73 ALA A C 1
ATOM 560 O O . ALA A 1 73 ? -5.430 8.592 -4.816 1.00 97.88 73 ALA A O 1
ATOM 561 N N . GLY A 1 74 ? -4.658 10.382 -3.709 1.00 98.19 74 GLY A N 1
ATOM 562 C CA . GLY A 1 74 ? -5.959 10.877 -3.261 1.00 98.19 74 GLY A CA 1
ATOM 563 C C . GLY A 1 74 ? -6.516 10.213 -2.004 1.00 98.19 74 GLY A C 1
ATOM 564 O O . GLY A 1 74 ? -7.672 10.459 -1.663 1.00 98.19 74 GLY A O 1
ATOM 565 N N . PHE A 1 75 ? -5.738 9.388 -1.296 1.00 98.69 75 PHE A N 1
ATOM 566 C CA . PHE A 1 75 ? -6.132 8.954 0.045 1.00 98.69 75 PHE A CA 1
ATOM 567 C C . PHE A 1 75 ? -6.019 10.123 1.031 1.00 98.69 75 PHE A C 1
ATOM 569 O O . PHE A 1 75 ? -4.985 10.790 1.123 1.00 98.69 75 PHE A O 1
ATOM 576 N N . THR A 1 76 ? -7.083 10.380 1.791 1.00 98.56 76 THR A N 1
ATOM 577 C CA . THR A 1 76 ? -7.041 11.378 2.867 1.00 98.56 76 THR A CA 1
ATOM 578 C C . THR A 1 76 ? -6.202 10.865 4.034 1.00 98.56 76 THR A C 1
ATOM 580 O O . THR A 1 76 ? -6.038 9.659 4.204 1.00 98.56 76 THR A O 1
ATOM 583 N N . GLN A 1 77 ? -5.714 11.768 4.887 1.00 98.44 77 GLN A N 1
ATOM 584 C CA . GLN A 1 77 ? -4.931 11.381 6.065 1.00 98.44 77 GLN A CA 1
ATOM 585 C C . GLN A 1 77 ? -5.659 10.345 6.938 1.00 98.44 77 GLN A C 1
ATOM 587 O O . GLN A 1 77 ? -5.095 9.301 7.233 1.00 98.44 77 GLN A O 1
ATOM 592 N N . GLY A 1 78 ? -6.948 10.552 7.229 1.00 98.69 78 GLY A N 1
ATOM 593 C CA . GLY A 1 78 ? -7.728 9.582 8.007 1.00 98.69 78 GLY A CA 1
ATOM 594 C C . GLY A 1 78 ? -7.957 8.239 7.296 1.00 98.69 78 GLY A C 1
ATOM 595 O O . GLY A 1 78 ? -8.181 7.228 7.949 1.00 98.69 78 GLY A O 1
ATOM 596 N N . GLN A 1 79 ? -7.902 8.184 5.961 1.00 98.75 79 GLN A N 1
ATOM 597 C CA . GLN A 1 79 ? -7.898 6.904 5.240 1.00 98.75 79 GLN A CA 1
ATOM 598 C C . GLN A 1 79 ? -6.533 6.213 5.337 1.00 98.75 79 GLN A C 1
ATOM 600 O O . GLN A 1 79 ? -6.476 4.989 5.432 1.00 98.75 79 GLN A O 1
ATOM 605 N N . LEU A 1 80 ? -5.444 6.981 5.334 1.00 98.81 80 LEU A N 1
ATOM 606 C CA . LEU A 1 80 ? -4.095 6.453 5.514 1.00 98.81 80 LEU A CA 1
ATOM 607 C C . LEU A 1 80 ? -3.896 5.906 6.928 1.00 98.81 80 LEU A C 1
ATOM 609 O O . LEU A 1 80 ? -3.360 4.812 7.060 1.00 98.81 80 LEU A O 1
ATOM 613 N N . ASP A 1 81 ? -4.412 6.578 7.959 1.00 98.69 81 ASP A N 1
ATOM 614 C CA . ASP A 1 81 ? -4.386 6.074 9.340 1.00 98.69 81 ASP A CA 1
ATOM 615 C C . ASP A 1 81 ? -5.067 4.695 9.437 1.00 98.69 81 ASP A C 1
ATOM 617 O O . ASP A 1 81 ? -4.529 3.748 10.024 1.00 98.69 81 ASP A O 1
ATOM 621 N N . LYS A 1 82 ? -6.200 4.526 8.742 1.00 98.81 82 LYS A N 1
ATOM 622 C CA . LYS A 1 82 ? -6.892 3.234 8.626 1.00 98.81 82 LYS A CA 1
ATOM 623 C C . LYS A 1 82 ? -6.051 2.152 7.974 1.00 98.81 82 LYS A C 1
ATOM 625 O O . LYS A 1 82 ? -5.951 1.057 8.528 1.00 98.81 82 LYS A O 1
ATOM 630 N N . ILE A 1 83 ? -5.447 2.463 6.830 1.00 98.69 83 ILE A N 1
ATOM 631 C CA . ILE A 1 83 ? -4.602 1.527 6.081 1.00 98.69 83 ILE A CA 1
ATOM 632 C C . ILE A 1 83 ? -3.372 1.126 6.904 1.00 98.69 83 ILE A C 1
ATOM 634 O O . ILE A 1 83 ? -3.026 -0.055 6.953 1.00 98.69 83 ILE A O 1
ATOM 638 N N . PHE A 1 84 ? -2.717 2.092 7.550 1.00 98.50 84 PHE A N 1
ATOM 639 C CA . PHE A 1 84 ? -1.446 1.875 8.235 1.00 98.50 84 PHE A CA 1
ATOM 640 C C . PHE A 1 84 ? -1.607 1.158 9.571 1.00 98.50 84 PHE A C 1
ATOM 642 O O . PHE A 1 84 ? -0.726 0.378 9.932 1.00 98.50 84 PHE A O 1
ATOM 649 N N . TYR A 1 85 ? -2.697 1.390 10.310 1.00 98.38 85 TYR A N 1
ATOM 650 C CA . TYR A 1 85 ? -2.861 0.728 11.603 1.00 98.38 85 TYR A CA 1
ATOM 651 C C . TYR A 1 85 ? -4.308 0.540 12.079 1.00 98.38 85 TYR A C 1
ATOM 653 O O . TYR A 1 85 ? -4.586 -0.496 12.686 1.00 98.38 85 TYR A O 1
ATOM 661 N N . GLU A 1 86 ? -5.250 1.467 11.849 1.00 98.69 86 GLU A N 1
ATOM 662 C CA . GLU A 1 86 ? -6.546 1.393 12.557 1.00 98.69 86 GLU A CA 1
ATOM 663 C C . GLU A 1 86 ? -7.389 0.182 12.152 1.00 98.69 86 GLU A C 1
ATOM 665 O O . GLU A 1 86 ? -8.037 -0.413 13.016 1.00 98.69 86 GLU A O 1
ATOM 670 N N . ASN A 1 87 ? -7.348 -0.227 10.879 1.00 98.62 87 ASN A N 1
ATOM 671 C CA . ASN A 1 87 ? -8.080 -1.405 10.410 1.00 98.62 87 ASN A CA 1
ATOM 672 C C . ASN A 1 87 ? -7.572 -2.689 11.074 1.00 98.62 87 ASN A C 1
ATOM 674 O O . ASN A 1 87 ? -8.368 -3.535 11.485 1.00 98.62 87 ASN A O 1
ATOM 678 N N . VAL A 1 88 ? -6.252 -2.815 11.224 1.00 98.19 88 VAL A N 1
ATOM 679 C CA . VAL A 1 88 ? -5.627 -3.972 11.876 1.00 98.19 88 VAL A CA 1
ATOM 680 C C . VAL A 1 88 ? -5.860 -3.929 13.386 1.00 98.19 88 VAL A C 1
ATOM 682 O O . VAL A 1 88 ? -6.219 -4.942 13.977 1.00 98.19 88 VAL A O 1
ATOM 685 N N . LEU A 1 89 ? -5.752 -2.756 14.020 1.00 98.31 89 LEU A N 1
ATOM 686 C CA . LEU A 1 89 ? -6.067 -2.609 15.443 1.00 98.31 89 LEU A CA 1
ATOM 687 C C . LEU A 1 89 ? -7.533 -2.925 15.752 1.00 98.31 89 LEU A C 1
ATOM 689 O O . LEU A 1 89 ? -7.817 -3.515 16.792 1.00 98.31 89 LEU A O 1
ATOM 693 N N . ARG A 1 90 ? -8.470 -2.528 14.881 1.00 98.31 90 ARG A N 1
ATOM 694 C CA . ARG A 1 90 ? -9.884 -2.903 15.013 1.00 98.31 90 ARG A CA 1
ATOM 695 C C . ARG A 1 90 ? -10.036 -4.417 14.945 1.00 98.31 90 ARG A C 1
ATOM 697 O O . ARG A 1 90 ? -10.633 -4.980 15.851 1.00 98.31 90 ARG A O 1
ATOM 704 N N . LEU A 1 91 ? -9.427 -5.058 13.945 1.00 97.88 91 LEU A N 1
ATOM 705 C CA . LEU A 1 91 ? -9.443 -6.514 13.820 1.00 97.88 91 LEU A CA 1
ATOM 706 C C . LEU A 1 91 ? -8.936 -7.196 15.098 1.00 97.88 91 LEU A C 1
ATOM 708 O O . LEU A 1 91 ? -9.619 -8.066 15.621 1.00 97.88 91 LEU A O 1
ATOM 712 N N . TYR A 1 92 ? -7.792 -6.768 15.643 1.00 98.00 92 TYR A N 1
ATOM 713 C CA . TYR A 1 92 ? -7.267 -7.333 16.888 1.00 98.00 92 TYR A CA 1
ATOM 714 C C . TYR A 1 92 ? -8.237 -7.187 18.059 1.00 98.00 92 TYR A C 1
ATOM 716 O O . TYR A 1 92 ? -8.459 -8.168 18.755 1.00 98.00 92 TYR A O 1
ATOM 724 N N . ARG A 1 93 ? -8.853 -6.013 18.245 1.00 97.94 93 ARG A N 1
ATOM 725 C CA . ARG A 1 93 ? -9.850 -5.797 19.310 1.00 97.94 93 ARG A CA 1
ATOM 726 C C . ARG A 1 93 ? -11.097 -6.668 19.166 1.00 97.94 93 ARG A C 1
ATOM 728 O O . ARG A 1 93 ? -11.716 -6.986 20.172 1.00 97.94 93 ARG A O 1
ATOM 735 N N . ASP A 1 94 ? -11.475 -7.010 17.940 1.00 97.56 94 ASP A N 1
ATOM 736 C CA . ASP A 1 94 ? -12.674 -7.805 17.676 1.00 97.56 94 ASP A CA 1
ATOM 737 C C . ASP A 1 94 ? -12.414 -9.316 17.824 1.00 97.56 94 ASP A C 1
ATOM 739 O O . ASP A 1 94 ? -13.355 -10.089 18.008 1.00 97.56 94 ASP A O 1
ATOM 743 N N . THR A 1 95 ? -11.153 -9.752 17.715 1.00 96.69 95 THR A N 1
ATOM 744 C CA . THR A 1 95 ? -10.786 -11.181 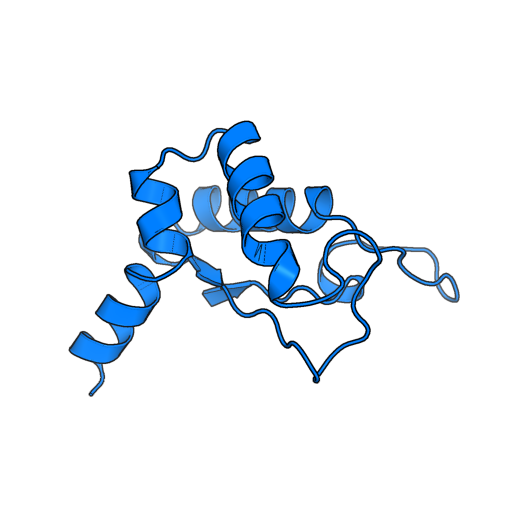17.647 1.00 96.69 95 THR A CA 1
ATOM 745 C C . THR A 1 95 ? -9.973 -11.713 18.827 1.00 96.69 95 THR A C 1
ATOM 747 O O . THR A 1 95 ? -9.851 -12.932 18.950 1.00 96.69 95 THR A O 1
ATOM 750 N N . LEU A 1 96 ? -9.397 -10.835 19.655 1.00 91.88 96 LEU A N 1
ATOM 751 C CA . LEU A 1 96 ? -8.571 -11.175 20.822 1.00 91.88 96 LEU A CA 1
ATOM 752 C C . LEU A 1 96 ? -9.258 -10.728 22.113 1.00 91.88 96 LEU A C 1
ATOM 754 O O . LEU A 1 96 ? -9.206 -11.511 23.087 1.00 91.88 96 LEU A O 1
#

Radius of gyration: 13.6 Å; Cα contacts (8 Å, |Δi|>4): 116; chains: 1; bounding box: 29×27×41 Å

Foldseek 3Di:
DAQEQAQVVQDDDPPPDDRQGDLVSSLVVLVVCCVPVNLLVAAHDHCVVNHCHHPCDNDPVNVVVSLVVNVVVPQDPVSSCNHYPPSVVVVVVVPD